Protein AF-X6LDP5-F1 (afdb_monomer)

Foldseek 3Di:
DDAAEEEAEAVVVCQVVLVVDVVNVVVLLVQQPDPSYHYDYDYDPVDDDPSHDPDDDDDDQADDPVRLLVVLCVLVVNDPLSVVLVVVLVVDVVLVVLSSHVVSSVVSSVVSVVVVVCVVPVDVVPVVVVVVVVVD

Structure (mmCIF, N/CA/C/O backbone):
data_AF-X6LDP5-F1
#
_entry.id   AF-X6LDP5-F1
#
loop_
_atom_site.group_PDB
_atom_site.id
_atom_site.type_symbol
_atom_site.label_atom_id
_atom_site.label_alt_id
_atom_site.label_comp_id
_atom_site.label_asym_id
_atom_site.label_entity_id
_atom_site.label_seq_id
_atom_site.pdbx_PDB_ins_code
_atom_site.Cartn_x
_atom_site.Cartn_y
_atom_site.Cartn_z
_atom_site.occupancy
_atom_site.B_iso_or_equiv
_atom_site.auth_seq_id
_atom_site.auth_comp_id
_atom_site.auth_asym_id
_atom_site.auth_atom_id
_atom_site.pdbx_PDB_model_num
ATOM 1 N N . MET A 1 1 ? 10.989 -25.701 -14.605 1.00 47.22 1 MET A N 1
ATOM 2 C CA . MET A 1 1 ? 10.461 -24.321 -14.585 1.00 47.22 1 MET A CA 1
ATOM 3 C C . MET A 1 1 ? 11.137 -23.589 -13.437 1.00 47.22 1 MET A C 1
ATOM 5 O O . MET A 1 1 ? 10.735 -23.798 -12.304 1.00 47.22 1 MET A O 1
ATOM 9 N N . ASN A 1 2 ? 12.174 -22.794 -13.712 1.00 66.31 2 ASN A N 1
ATOM 10 C CA . ASN A 1 2 ? 12.836 -21.953 -12.706 1.00 66.31 2 ASN A CA 1
ATOM 11 C C . ASN A 1 2 ? 12.637 -20.489 -13.116 1.00 66.31 2 ASN A C 1
ATOM 13 O O . ASN A 1 2 ? 13.550 -19.866 -13.648 1.00 66.31 2 ASN A O 1
ATOM 17 N N . GLY A 1 3 ? 11.410 -19.987 -12.972 1.00 83.81 3 GLY A N 1
ATOM 18 C CA . GLY A 1 3 ? 11.122 -18.569 -13.191 1.00 83.81 3 GLY A CA 1
ATOM 19 C C . GLY A 1 3 ? 11.561 -17.742 -11.983 1.00 83.81 3 GLY A C 1
ATOM 20 O O . GLY A 1 3 ? 11.465 -18.214 -10.849 1.00 83.81 3 GLY A O 1
ATOM 21 N N . LEU A 1 4 ? 12.042 -16.522 -12.217 1.00 93.19 4 LEU A N 1
ATOM 22 C CA . LEU A 1 4 ? 12.379 -15.571 -11.154 1.00 93.19 4 LEU A CA 1
ATOM 23 C C . LEU A 1 4 ? 11.202 -14.616 -10.936 1.00 93.19 4 LEU A C 1
ATOM 25 O O . LEU A 1 4 ? 10.658 -14.082 -11.898 1.00 93.19 4 LEU A O 1
ATOM 29 N N . LEU A 1 5 ? 10.827 -14.373 -9.680 1.00 94.25 5 LEU A N 1
ATOM 30 C CA . LEU A 1 5 ? 9.873 -13.326 -9.316 1.00 94.25 5 LEU A CA 1
ATOM 31 C C . LEU A 1 5 ? 10.632 -12.137 -8.724 1.00 94.25 5 LEU A C 1
ATOM 33 O O . L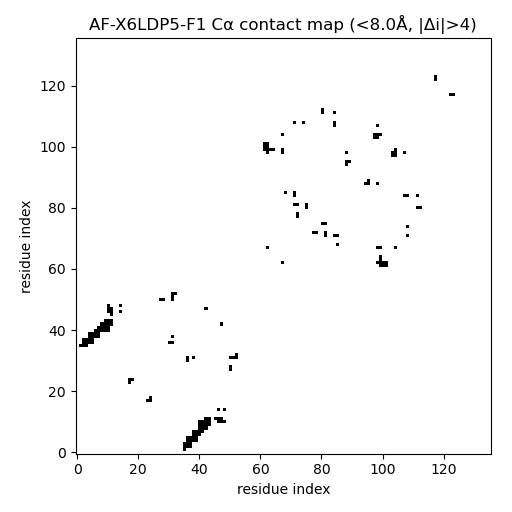EU A 1 5 ? 11.346 -12.288 -7.734 1.00 94.25 5 LEU A O 1
ATOM 37 N N . LEU A 1 6 ? 10.446 -10.960 -9.314 1.00 93.56 6 LEU A N 1
ATOM 38 C CA . LEU A 1 6 ? 10.993 -9.697 -8.832 1.00 93.56 6 LEU A CA 1
ATOM 39 C C . LEU A 1 6 ? 9.867 -8.843 -8.244 1.00 93.56 6 LEU A C 1
ATOM 41 O O . LEU A 1 6 ? 8.890 -8.543 -8.931 1.00 93.56 6 LEU A O 1
ATOM 45 N N . LEU A 1 7 ? 10.018 -8.440 -6.981 1.00 94.94 7 LEU A N 1
ATOM 46 C CA . LEU A 1 7 ? 9.179 -7.428 -6.339 1.00 94.94 7 LEU A CA 1
ATOM 47 C C . LEU A 1 7 ? 9.966 -6.120 -6.256 1.00 94.94 7 LEU A C 1
ATOM 49 O O . LEU A 1 7 ? 10.988 -6.056 -5.577 1.00 94.94 7 LEU A O 1
ATOM 53 N N . LEU A 1 8 ? 9.484 -5.094 -6.951 1.00 92.44 8 LEU A N 1
ATOM 54 C CA . LEU A 1 8 ? 10.069 -3.756 -6.974 1.00 92.44 8 LEU A CA 1
ATOM 55 C C . LEU A 1 8 ? 9.144 -2.800 -6.220 1.00 92.44 8 LEU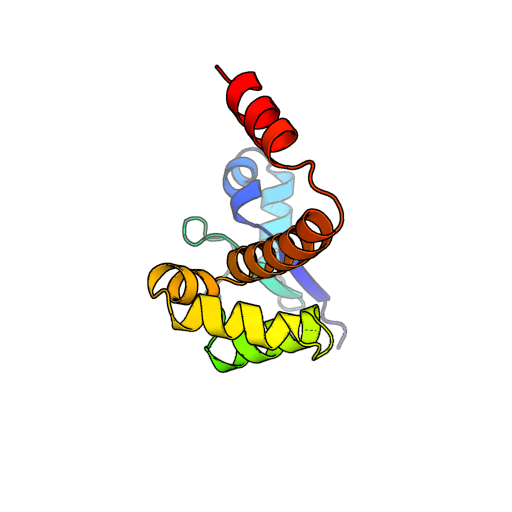 A C 1
ATOM 57 O O . LEU A 1 8 ? 8.128 -2.361 -6.762 1.00 92.44 8 LEU A O 1
ATOM 61 N N . ASP A 1 9 ? 9.479 -2.520 -4.965 1.00 93.56 9 ASP A N 1
ATOM 62 C CA . ASP A 1 9 ? 8.682 -1.650 -4.101 1.00 93.56 9 ASP A CA 1
ATOM 63 C C . ASP A 1 9 ? 9.073 -0.176 -4.292 1.00 93.56 9 ASP A C 1
ATOM 65 O O . ASP A 1 9 ? 10.259 0.144 -4.304 1.00 93.56 9 ASP A O 1
ATOM 69 N N . GLY A 1 10 ? 8.090 0.710 -4.464 1.00 94.00 10 GLY A N 1
ATOM 70 C CA . GLY A 1 10 ? 8.299 2.160 -4.512 1.00 94.00 10 GLY A CA 1
ATOM 71 C C . GLY A 1 10 ? 9.017 2.667 -5.766 1.00 94.00 10 GLY A C 1
ATOM 72 O O . GLY A 1 10 ? 9.961 3.445 -5.668 1.00 94.00 10 GLY A O 1
ATOM 73 N N . PHE A 1 11 ? 8.583 2.274 -6.970 1.00 93.38 11 PHE A N 1
ATOM 74 C CA . PHE A 1 11 ? 9.233 2.685 -8.228 1.00 93.38 11 PHE A CA 1
ATOM 75 C C . PHE A 1 11 ? 9.372 4.212 -8.396 1.00 93.38 11 PHE A C 1
ATOM 77 O O . PHE A 1 11 ? 10.359 4.698 -8.953 1.00 93.38 11 PHE A O 1
ATOM 84 N N . ASP A 1 12 ? 8.418 4.988 -7.884 1.00 93.12 12 ASP A N 1
ATOM 85 C CA . ASP A 1 12 ? 8.441 6.453 -7.939 1.00 93.12 12 ASP A CA 1
ATOM 86 C C . ASP A 1 12 ? 9.633 7.079 -7.200 1.00 93.12 12 ASP A C 1
ATOM 88 O O . ASP A 1 12 ? 10.004 8.211 -7.510 1.00 93.12 12 ASP A O 1
ATOM 92 N N . GLU A 1 13 ? 10.260 6.360 -6.266 1.00 93.44 13 GLU A N 1
ATOM 93 C CA . GLU A 1 13 ? 11.446 6.828 -5.540 1.00 93.44 13 GLU A CA 1
ATOM 94 C C . GLU A 1 13 ? 12.693 6.874 -6.432 1.00 93.44 13 GLU A C 1
ATOM 96 O O . GLU A 1 13 ? 13.593 7.681 -6.198 1.00 93.44 13 GLU A O 1
ATOM 101 N N . ILE A 1 14 ? 12.736 6.045 -7.481 1.00 91.00 14 ILE A N 1
ATOM 102 C CA . ILE A 1 14 ? 13.881 5.941 -8.397 1.00 91.00 14 ILE A CA 1
ATOM 103 C C . ILE A 1 14 ? 13.592 6.479 -9.798 1.00 91.00 14 ILE A C 1
ATOM 105 O O . ILE A 1 14 ? 14.523 6.601 -10.592 1.00 91.00 14 ILE A O 1
ATOM 109 N N . ALA A 1 15 ? 12.341 6.823 -10.118 1.00 89.50 15 ALA A N 1
ATOM 110 C CA . ALA A 1 15 ? 11.922 7.210 -11.468 1.00 89.50 15 ALA A CA 1
ATOM 111 C C . ALA A 1 15 ? 12.805 8.315 -12.086 1.00 89.50 15 ALA A C 1
ATOM 113 O O . ALA A 1 15 ? 13.228 8.206 -13.236 1.00 89.50 15 ALA A O 1
ATOM 114 N N . ASN A 1 16 ? 13.172 9.329 -11.295 1.00 88.94 16 ASN A N 1
ATOM 115 C CA . ASN A 1 16 ? 14.018 10.445 -11.741 1.00 88.94 16 ASN A CA 1
ATOM 116 C C . ASN A 1 16 ? 15.515 10.100 -11.847 1.00 88.94 16 ASN A C 1
ATOM 118 O O . ASN A 1 16 ? 16.281 10.849 -12.457 1.00 88.94 16 ASN A O 1
ATOM 122 N N . GLU A 1 17 ? 15.946 8.997 -11.237 1.00 89.88 17 GLU A N 1
ATOM 123 C CA . GLU A 1 17 ? 17.346 8.565 -11.207 1.00 89.88 17 GLU A CA 1
ATOM 124 C C . GLU A 1 17 ? 17.675 7.576 -12.327 1.00 89.88 17 GLU A C 1
ATOM 126 O O . GLU A 1 17 ? 18.839 7.442 -12.706 1.00 89.88 17 GLU A O 1
ATOM 131 N N . ILE A 1 18 ? 16.665 6.922 -12.912 1.00 91.50 18 ILE A N 1
ATOM 132 C CA . ILE A 1 18 ? 16.861 5.945 -13.991 1.00 91.50 18 ILE A CA 1
ATOM 133 C C . ILE A 1 18 ? 17.560 6.583 -15.197 1.00 91.50 18 ILE A C 1
ATOM 135 O O . ILE A 1 18 ? 18.527 6.021 -15.707 1.00 91.50 18 ILE A O 1
ATOM 139 N N . GLU A 1 19 ? 17.142 7.780 -15.613 1.00 86.75 19 GLU A N 1
ATOM 140 C CA . GLU A 1 19 ? 17.765 8.474 -16.750 1.00 86.75 19 GLU A CA 1
ATOM 141 C C . GLU A 1 19 ? 19.191 8.958 -16.453 1.00 86.75 19 GLU A C 1
ATOM 143 O O . GLU A 1 19 ? 20.008 9.096 -17.361 1.00 86.75 19 GLU A O 1
ATOM 148 N N . LYS A 1 20 ? 19.526 9.165 -15.176 1.00 93.44 20 LYS A N 1
ATOM 149 C CA . LYS A 1 20 ? 20.867 9.586 -14.744 1.00 93.44 20 LYS A CA 1
ATOM 150 C C . LYS A 1 20 ? 21.815 8.406 -14.536 1.00 93.44 20 LYS A C 1
ATOM 152 O O . LYS A 1 20 ? 23.026 8.604 -14.456 1.00 93.44 20 LYS A O 1
ATOM 157 N N . ASN A 1 21 ? 21.286 7.185 -14.441 1.00 94.75 21 ASN A N 1
ATOM 158 C CA . ASN A 1 21 ? 22.050 5.982 -14.146 1.00 94.75 21 ASN A CA 1
ATOM 159 C C . ASN A 1 21 ? 21.883 4.927 -15.259 1.00 94.75 21 ASN A C 1
ATOM 161 O O . ASN A 1 21 ? 21.015 4.053 -15.170 1.00 94.75 21 ASN A O 1
ATOM 165 N N . PRO A 1 22 ? 22.768 4.933 -16.278 1.00 93.50 22 PRO A N 1
ATOM 166 C CA . PRO A 1 22 ? 22.696 4.001 -17.403 1.00 93.50 22 PRO A CA 1
ATOM 167 C C . PRO A 1 22 ? 22.722 2.525 -16.995 1.00 93.50 22 PRO A C 1
ATOM 169 O O . PRO A 1 22 ? 22.111 1.692 -17.659 1.00 93.50 22 PRO A O 1
ATOM 172 N N . LYS A 1 23 ? 23.404 2.186 -15.891 1.00 95.69 23 LYS A N 1
ATOM 173 C CA . LYS A 1 23 ? 23.462 0.805 -15.389 1.00 95.69 23 LYS A CA 1
ATOM 174 C C . LYS A 1 23 ? 22.111 0.363 -14.833 1.00 95.69 23 LYS A C 1
ATOM 176 O O . LYS A 1 23 ? 21.676 -0.745 -15.128 1.00 95.69 23 LYS A O 1
ATOM 181 N N . LEU A 1 24 ? 21.449 1.229 -14.064 1.00 92.69 24 LEU A N 1
ATOM 182 C CA . LEU A 1 24 ? 20.109 0.965 -13.535 1.00 92.69 24 LEU A CA 1
ATOM 183 C C . LEU A 1 24 ? 19.089 0.833 -14.669 1.00 92.69 24 LEU A C 1
ATOM 185 O O . LEU A 1 24 ? 18.309 -0.116 -14.679 1.00 92.69 24 LEU A O 1
ATOM 189 N N . LYS A 1 25 ? 19.144 1.737 -15.653 1.00 92.75 25 LYS A N 1
ATOM 190 C CA . LYS A 1 25 ? 18.300 1.686 -16.853 1.00 92.75 25 LYS A CA 1
ATOM 191 C C . LYS A 1 25 ? 18.470 0.376 -17.622 1.00 92.75 25 LYS A C 1
ATOM 193 O O . LYS A 1 25 ? 17.483 -0.303 -17.890 1.00 92.75 25 LYS A O 1
ATOM 198 N N . ALA A 1 26 ? 19.713 -0.018 -17.903 1.00 94.00 26 ALA A N 1
ATOM 199 C CA . ALA A 1 26 ? 20.009 -1.272 -18.594 1.00 94.00 26 ALA A CA 1
ATOM 200 C C . ALA A 1 26 ? 19.553 -2.504 -17.794 1.00 94.00 26 ALA A C 1
ATOM 202 O O . ALA A 1 26 ? 19.016 -3.450 -18.367 1.00 94.00 26 ALA A O 1
ATOM 203 N N . TRP A 1 27 ? 19.728 -2.489 -16.469 1.00 93.38 27 TRP A N 1
ATOM 204 C CA . TRP A 1 27 ? 19.261 -3.567 -15.599 1.00 93.38 27 TRP A CA 1
ATOM 205 C C . TRP A 1 27 ? 17.732 -3.695 -15.615 1.00 93.38 27 TRP A C 1
ATOM 207 O O . TRP A 1 27 ? 17.226 -4.797 -15.819 1.00 93.38 27 TRP A O 1
ATOM 217 N N . LEU A 1 28 ? 16.996 -2.583 -15.492 1.00 92.12 28 LEU A N 1
ATOM 218 C CA . LEU A 1 28 ? 15.532 -2.585 -15.572 1.00 92.12 28 LEU A CA 1
ATOM 219 C C . LEU A 1 28 ? 15.045 -3.107 -16.927 1.00 92.12 28 LEU A C 1
ATOM 221 O O . LEU A 1 28 ? 14.199 -3.993 -16.956 1.00 92.12 28 LEU A O 1
ATOM 225 N N . GLN A 1 29 ? 15.621 -2.629 -18.034 1.00 92.19 29 GLN A N 1
ATOM 226 C CA . GLN A 1 29 ? 15.294 -3.106 -19.384 1.00 92.19 29 GLN A CA 1
ATOM 227 C C . GLN A 1 29 ? 15.557 -4.605 -19.557 1.00 92.19 29 GLN A C 1
ATOM 229 O O . GLN A 1 29 ? 14.754 -5.318 -20.160 1.00 92.19 29 GLN A O 1
ATOM 234 N N . HIS A 1 30 ? 16.675 -5.106 -19.027 1.00 92.69 30 HIS A N 1
ATOM 235 C CA . HIS A 1 30 ? 16.972 -6.535 -19.049 1.00 92.69 30 HIS A CA 1
ATOM 236 C C . HIS A 1 30 ? 15.935 -7.333 -18.252 1.00 92.69 30 HIS A C 1
ATOM 238 O O . HIS A 1 30 ? 15.447 -8.355 -18.726 1.00 9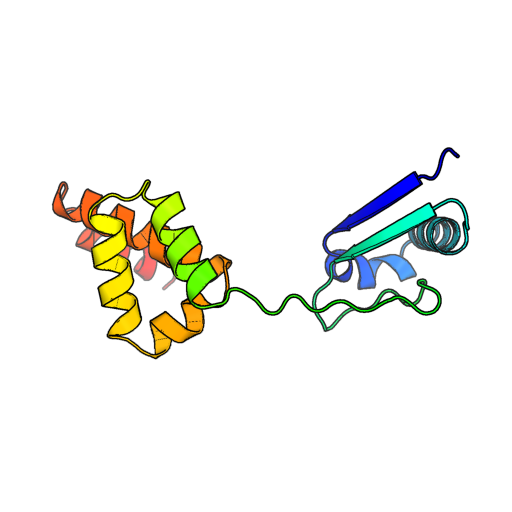2.69 30 HIS A O 1
ATOM 244 N N . CYS A 1 31 ? 15.567 -6.858 -17.060 1.00 91.50 31 CYS A N 1
ATOM 245 C CA . CYS A 1 31 ? 14.554 -7.513 -16.247 1.00 91.50 31 CYS A CA 1
ATOM 246 C C . CYS A 1 31 ? 13.198 -7.555 -16.959 1.00 91.50 31 CYS A C 1
ATOM 248 O O . CYS A 1 31 ? 12.583 -8.617 -17.001 1.00 91.50 31 CYS A O 1
ATOM 250 N N . THR A 1 32 ? 12.741 -6.438 -17.531 1.00 90.62 32 THR A N 1
ATOM 251 C CA . THR A 1 32 ? 11.405 -6.341 -18.139 1.00 90.62 32 THR A CA 1
ATOM 252 C C . THR A 1 32 ? 11.281 -7.013 -19.506 1.00 90.62 32 THR A C 1
ATOM 254 O O . THR A 1 32 ? 10.164 -7.296 -19.930 1.00 90.62 32 THR A O 1
ATOM 257 N N . SER A 1 33 ? 12.396 -7.296 -20.186 1.00 90.69 33 SER A N 1
ATOM 258 C CA . SER A 1 33 ? 12.418 -8.025 -21.466 1.00 90.69 33 SER A CA 1
ATOM 259 C C . SER A 1 33 ? 12.606 -9.538 -21.323 1.00 90.69 33 SER A C 1
ATOM 261 O O . SER A 1 33 ? 12.426 -10.270 -22.294 1.00 90.69 33 SER A O 1
ATOM 263 N N . ASN A 1 34 ? 12.968 -10.031 -20.136 1.00 90.31 34 ASN A N 1
ATOM 264 C CA . ASN A 1 34 ? 13.229 -11.449 -19.917 1.00 90.31 34 ASN A CA 1
ATOM 265 C C . ASN A 1 34 ? 11.932 -12.223 -19.642 1.00 90.31 34 ASN A C 1
ATOM 267 O O . ASN A 1 34 ? 11.334 -12.095 -18.577 1.00 90.31 34 ASN A O 1
ATOM 271 N N . GLU A 1 35 ? 11.545 -13.100 -20.568 1.00 88.69 35 GLU A N 1
ATOM 272 C CA . GLU A 1 35 ? 10.326 -13.919 -20.467 1.00 88.69 35 GLU A CA 1
ATOM 273 C C . GLU A 1 35 ? 10.333 -14.912 -19.290 1.00 88.69 35 GLU A C 1
ATOM 275 O O . GLU A 1 35 ? 9.282 -15.401 -18.879 1.00 88.69 35 GLU A O 1
ATOM 280 N N . ASN A 1 36 ? 11.501 -15.202 -18.706 1.00 92.50 36 ASN A N 1
ATOM 281 C CA . ASN A 1 36 ? 11.599 -16.062 -17.524 1.00 92.50 36 ASN A CA 1
ATOM 282 C C . ASN A 1 36 ? 11.316 -15.313 -16.216 1.00 92.50 36 ASN A C 1
ATOM 284 O O . ASN A 1 36 ? 11.327 -15.932 -15.145 1.00 92.50 36 ASN A O 1
ATOM 288 N N . TYR A 1 37 ? 11.130 -13.990 -16.270 1.00 92.31 37 TYR A N 1
ATOM 289 C CA . TYR A 1 37 ? 10.916 -13.155 -15.096 1.00 92.31 37 TYR A CA 1
ATOM 290 C C . TYR A 1 37 ? 9.450 -12.744 -14.984 1.00 92.31 37 TYR A C 1
ATOM 292 O O . TYR A 1 37 ? 8.829 -12.259 -15.924 1.00 92.31 37 TYR A O 1
ATOM 300 N N . SER A 1 38 ? 8.898 -12.904 -13.786 1.00 92.38 38 SER A N 1
ATOM 301 C CA . SER A 1 38 ? 7.663 -12.243 -13.371 1.00 92.38 38 SER A CA 1
ATOM 302 C C . SER A 1 38 ? 8.029 -11.003 -12.566 1.00 92.38 38 SER A C 1
ATOM 304 O O . SER A 1 38 ? 8.863 -11.086 -11.666 1.00 92.38 38 SER A O 1
ATOM 306 N N . ILE A 1 39 ? 7.409 -9.861 -12.857 1.00 93.19 39 ILE A N 1
ATOM 307 C CA . ILE A 1 39 ? 7.697 -8.604 -12.158 1.00 93.19 39 ILE A CA 1
ATOM 308 C C . ILE A 1 39 ? 6.410 -8.058 -11.556 1.00 93.19 39 ILE A C 1
ATOM 310 O O . ILE A 1 39 ? 5.405 -7.902 -12.246 1.00 93.19 39 ILE A O 1
ATOM 314 N N . ILE A 1 40 ? 6.463 -7.738 -10.268 1.00 94.38 40 ILE A N 1
ATOM 315 C CA . ILE A 1 40 ? 5.446 -6.953 -9.576 1.00 94.38 40 ILE A CA 1
ATOM 316 C C . ILE A 1 40 ? 6.118 -5.664 -9.131 1.00 94.38 40 ILE A C 1
ATOM 318 O O . ILE A 1 40 ? 7.136 -5.700 -8.444 1.00 94.38 40 ILE A O 1
ATOM 322 N N . THR A 1 41 ? 5.544 -4.528 -9.512 1.00 93.75 41 THR A N 1
ATOM 323 C CA . THR A 1 41 ? 6.011 -3.220 -9.059 1.00 93.75 41 THR A CA 1
ATOM 324 C C . THR A 1 41 ? 4.909 -2.488 -8.311 1.00 93.75 41 THR A C 1
ATOM 326 O O . THR A 1 41 ? 3.738 -2.573 -8.688 1.00 93.75 41 THR A O 1
ATOM 329 N N . THR A 1 42 ? 5.276 -1.785 -7.244 1.00 95.69 42 THR A N 1
ATOM 330 C CA . THR A 1 42 ? 4.405 -0.818 -6.577 1.00 95.69 42 THR A CA 1
ATOM 331 C C . THR A 1 42 ? 4.896 0.586 -6.909 1.00 95.69 42 THR A C 1
ATOM 333 O O . THR A 1 42 ? 6.094 0.833 -7.057 1.00 95.69 42 THR A O 1
ATOM 336 N N . SER A 1 43 ? 3.963 1.521 -7.055 1.00 94.69 43 SER A N 1
ATOM 337 C CA . SER A 1 43 ? 4.292 2.930 -7.215 1.00 94.69 43 SER A CA 1
ATOM 338 C C . SER A 1 43 ? 3.110 3.806 -6.835 1.00 94.69 43 SER A C 1
ATOM 340 O O . SER A 1 43 ? 1.956 3.361 -6.854 1.00 94.69 43 SER A O 1
ATOM 342 N N . ARG A 1 44 ? 3.385 5.070 -6.516 1.00 92.88 44 ARG A N 1
ATOM 343 C CA . ARG A 1 44 ? 2.355 6.108 -6.495 1.00 92.88 44 ARG A CA 1
ATOM 344 C C . ARG A 1 44 ? 1.778 6.330 -7.906 1.00 92.88 44 ARG A C 1
ATOM 346 O O . ARG A 1 44 ? 2.495 6.180 -8.891 1.00 92.88 44 ARG A O 1
ATOM 353 N N . PRO A 1 45 ? 0.510 6.771 -8.032 1.00 89.00 45 PRO A N 1
ATOM 354 C CA . PRO A 1 45 ? -0.148 6.946 -9.335 1.00 89.00 45 PRO A CA 1
ATOM 355 C C . PRO A 1 45 ? 0.546 7.915 -10.306 1.00 89.00 45 PRO A C 1
ATOM 357 O O . PRO A 1 45 ? 0.2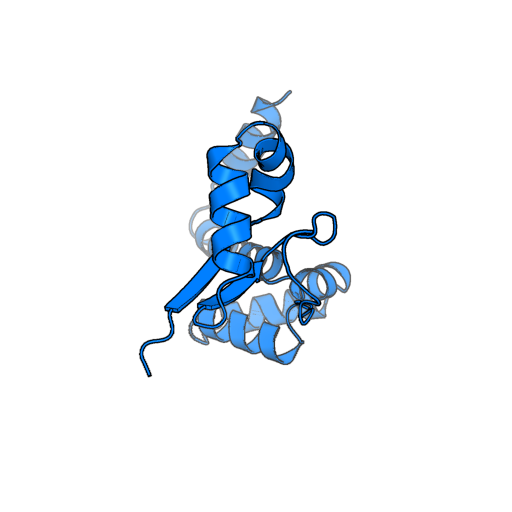25 7.927 -11.488 1.00 89.00 45 PRO A O 1
ATOM 360 N N . ASN A 1 46 ? 1.452 8.760 -9.808 1.00 86.12 46 ASN A N 1
ATOM 361 C CA . ASN A 1 46 ? 2.174 9.759 -10.588 1.00 86.12 46 ASN A CA 1
ATOM 362 C C . ASN A 1 46 ? 3.479 9.243 -11.213 1.00 86.12 46 ASN A C 1
ATOM 364 O O . ASN A 1 46 ? 4.126 10.015 -11.917 1.00 86.12 46 ASN A O 1
ATOM 368 N N . ALA A 1 47 ? 3.877 7.992 -10.970 1.00 86.56 47 ALA A N 1
ATOM 369 C CA . ALA A 1 47 ? 5.002 7.385 -11.668 1.00 86.56 47 ALA A CA 1
ATOM 370 C C . ALA A 1 47 ? 4.601 6.034 -12.262 1.00 86.56 47 ALA A C 1
ATOM 372 O O . ALA A 1 47 ? 4.008 5.181 -11.605 1.00 86.56 47 ALA A O 1
ATOM 373 N N . MET A 1 48 ? 4.947 5.843 -13.530 1.00 83.25 48 MET A N 1
ATOM 374 C CA . MET A 1 48 ? 4.771 4.581 -14.236 1.00 83.25 48 MET A CA 1
ATOM 375 C C . MET A 1 48 ? 6.115 4.131 -14.793 1.00 83.25 48 MET A C 1
ATOM 377 O O . MET A 1 48 ? 6.901 4.941 -15.280 1.00 83.25 48 MET A O 1
ATOM 381 N N . CYS A 1 49 ? 6.381 2.830 -14.719 1.00 82.31 49 CYS A N 1
ATOM 382 C CA . CYS A 1 49 ? 7.580 2.250 -15.305 1.00 82.31 49 CYS A CA 1
ATOM 383 C C . CYS A 1 49 ? 7.372 2.054 -16.809 1.00 82.31 49 CYS A C 1
ATOM 385 O O . CYS A 1 49 ? 6.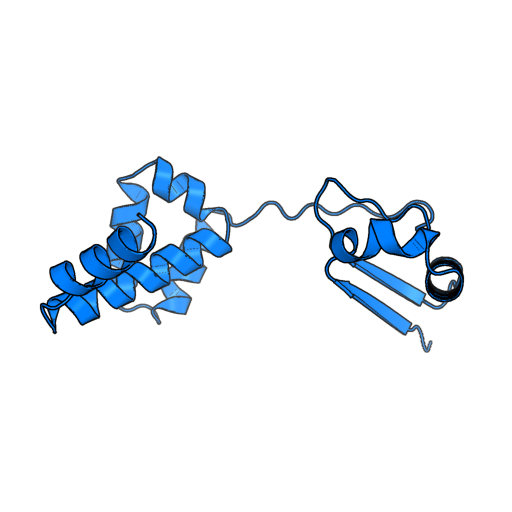737 1.089 -17.231 1.00 82.31 49 CYS A O 1
ATOM 387 N N . GLU A 1 50 ? 7.928 2.963 -17.612 1.00 83.88 50 GLU A N 1
ATOM 388 C CA . GLU A 1 50 ? 7.850 2.927 -19.083 1.00 83.88 50 GLU A CA 1
ATOM 389 C C . GLU A 1 50 ? 8.499 1.673 -19.694 1.00 83.88 50 GLU A C 1
ATOM 391 O O . GLU A 1 50 ? 8.198 1.294 -20.822 1.00 83.88 50 GLU A O 1
ATOM 396 N N . TYR A 1 51 ? 9.370 0.998 -18.941 1.00 84.81 51 TYR A N 1
ATOM 397 C CA . TYR A 1 51 ? 10.069 -0.211 -19.378 1.00 84.81 51 TYR A CA 1
ATOM 398 C C . TYR A 1 51 ? 9.211 -1.477 -19.306 1.00 84.81 51 TYR A C 1
ATOM 400 O O . TYR A 1 51 ? 9.630 -2.519 -19.814 1.00 84.81 51 TYR A O 1
ATOM 408 N N . LEU A 1 52 ? 8.040 -1.426 -18.663 1.00 84.44 52 LEU A N 1
ATOM 409 C CA . LEU A 1 52 ? 7.116 -2.553 -18.633 1.00 84.44 52 LEU A CA 1
ATOM 410 C C . LEU A 1 52 ? 6.343 -2.626 -19.951 1.00 84.44 52 LEU A C 1
ATOM 412 O O . LEU A 1 52 ? 5.617 -1.703 -20.315 1.00 84.44 52 LEU A O 1
ATOM 416 N N . SER A 1 53 ? 6.457 -3.755 -20.648 1.00 80.00 53 SER A N 1
ATOM 417 C CA . SER A 1 53 ? 5.661 -4.015 -21.847 1.00 80.00 53 SER A CA 1
ATOM 418 C C . SER A 1 53 ? 4.227 -4.368 -21.453 1.00 80.00 53 SER A C 1
ATOM 420 O O . SER A 1 53 ? 3.998 -5.407 -20.837 1.00 80.00 53 SER A O 1
ATOM 422 N N . ASN A 1 54 ? 3.273 -3.495 -21.794 1.00 85.44 54 ASN A N 1
ATOM 423 C CA . ASN A 1 54 ? 1.834 -3.682 -21.567 1.00 85.44 54 ASN A CA 1
ATOM 424 C C . ASN A 1 54 ? 1.491 -4.262 -20.171 1.00 85.44 54 ASN A C 1
ATOM 426 O O . ASN A 1 54 ? 0.922 -5.357 -20.073 1.00 85.44 54 ASN A O 1
ATOM 430 N N . PRO A 1 55 ? 1.871 -3.579 -19.072 1.00 90.06 55 PRO A N 1
ATOM 431 C CA . PRO A 1 55 ? 1.699 -4.122 -17.735 1.00 90.06 55 PRO A CA 1
ATOM 432 C C . PRO A 1 55 ? 0.222 -4.286 -17.379 1.00 90.06 55 PRO A C 1
ATOM 434 O O . PRO A 1 55 ? -0.619 -3.431 -17.665 1.00 90.06 55 PRO A O 1
ATOM 437 N N . ARG A 1 56 ? -0.089 -5.356 -16.640 1.00 92.44 56 ARG A N 1
ATOM 438 C CA . ARG A 1 56 ? -1.378 -5.466 -15.959 1.00 92.44 56 ARG A CA 1
ATOM 439 C C . ARG A 1 56 ? -1.414 -4.484 -14.789 1.00 92.44 56 ARG A C 1
ATOM 441 O O . ARG A 1 56 ? -0.738 -4.689 -13.785 1.00 92.44 56 ARG A O 1
ATOM 448 N N . MET A 1 57 ? -2.258 -3.465 -14.898 1.00 91.75 57 MET A N 1
ATOM 449 C CA . MET A 1 57 ? -2.442 -2.470 -13.842 1.00 91.75 57 MET A CA 1
ATOM 450 C C . MET A 1 57 ? -3.391 -2.983 -12.753 1.00 91.75 57 MET A C 1
ATOM 452 O O . MET A 1 57 ? -4.476 -3.492 -13.043 1.00 91.75 57 MET A O 1
ATOM 456 N N . LEU A 1 58 ? -2.982 -2.836 -11.492 1.00 93.50 58 LEU A N 1
ATOM 457 C CA . LEU A 1 58 ? -3.769 -3.181 -10.309 1.00 93.50 58 LEU A CA 1
ATOM 458 C C . LEU A 1 58 ? -3.820 -1.969 -9.377 1.00 93.50 58 LEU A C 1
ATOM 460 O O . LEU A 1 58 ? -2.786 -1.389 -9.059 1.00 93.50 58 LEU A O 1
ATOM 464 N N . ASN A 1 59 ? -5.019 -1.613 -8.915 1.00 92.56 59 ASN A N 1
ATOM 465 C CA . ASN A 1 59 ? -5.221 -0.485 -8.008 1.00 92.56 59 ASN A CA 1
ATOM 466 C C . ASN A 1 59 ? -5.449 -0.978 -6.578 1.00 92.56 59 ASN A C 1
ATOM 468 O O . ASN A 1 59 ? -6.313 -1.822 -6.335 1.00 92.56 59 ASN A O 1
ATOM 472 N N . VAL A 1 60 ? -4.722 -0.402 -5.621 1.00 92.81 60 VAL A N 1
ATOM 473 C CA . VAL A 1 60 ? -4.963 -0.627 -4.190 1.00 92.81 60 VAL A CA 1
ATOM 474 C C . VAL A 1 60 ? -6.062 0.329 -3.727 1.00 92.81 60 VAL A C 1
ATOM 476 O O . VAL A 1 60 ? -5.830 1.524 -3.573 1.00 92.81 60 VAL A O 1
ATOM 479 N N . ILE A 1 61 ? -7.271 -0.194 -3.512 1.00 92.69 61 ILE A N 1
ATOM 480 C CA . ILE A 1 61 ? -8.476 0.606 -3.208 1.00 92.69 61 ILE A CA 1
ATOM 481 C C . ILE A 1 61 ? -8.705 0.879 -1.709 1.00 92.69 61 ILE A C 1
ATOM 483 O O . ILE A 1 61 ? -9.709 1.483 -1.340 1.00 92.69 61 ILE A O 1
ATOM 487 N N . GLY A 1 62 ? -7.786 0.449 -0.841 1.00 95.50 62 GLY A N 1
ATOM 488 C CA . GLY A 1 62 ? -7.916 0.580 0.613 1.00 95.50 62 GLY A CA 1
ATOM 489 C C . GLY A 1 62 ? -8.848 -0.460 1.245 1.00 95.50 62 GLY A C 1
ATOM 490 O O . GLY A 1 62 ? -9.251 -1.436 0.616 1.00 95.50 62 GLY A O 1
ATOM 491 N N . PHE A 1 63 ? -9.148 -0.263 2.526 1.00 98.00 63 PHE A N 1
ATOM 492 C CA . PHE A 1 63 ? -9.982 -1.150 3.332 1.00 98.00 63 PHE A CA 1
ATOM 493 C C . PHE A 1 63 ? -11.468 -0.913 3.102 1.00 98.00 63 PHE A C 1
ATOM 495 O O . PHE A 1 63 ? -11.920 0.224 3.003 1.00 98.00 63 PHE A O 1
ATOM 502 N N . GLN A 1 64 ? -12.246 -1.990 3.098 1.00 97.38 64 GLN A N 1
ATOM 503 C CA . GLN A 1 64 ? -13.699 -1.951 3.214 1.00 97.38 64 GLN A CA 1
ATOM 504 C C . GLN A 1 64 ? -14.120 -1.911 4.686 1.00 97.38 64 GLN A C 1
ATOM 506 O O . GLN A 1 64 ? -13.320 -2.137 5.594 1.00 97.38 64 GLN A O 1
ATOM 511 N N . SER A 1 65 ? -15.401 -1.649 4.958 1.00 96.50 65 SER A N 1
ATOM 512 C CA . SER A 1 65 ? -15.897 -1.567 6.341 1.00 96.50 65 SER A CA 1
ATOM 513 C C . SER A 1 65 ? -15.627 -2.835 7.161 1.00 96.50 65 SER A C 1
ATOM 515 O O . SER A 1 65 ? -15.308 -2.729 8.345 1.00 96.50 65 SER A O 1
ATOM 517 N N . GLN A 1 66 ? -15.691 -4.015 6.535 1.00 97.38 66 GLN A N 1
ATOM 518 C CA . GLN A 1 66 ? -15.360 -5.276 7.201 1.00 97.38 66 GLN A CA 1
ATOM 519 C C . GLN A 1 66 ? -13.861 -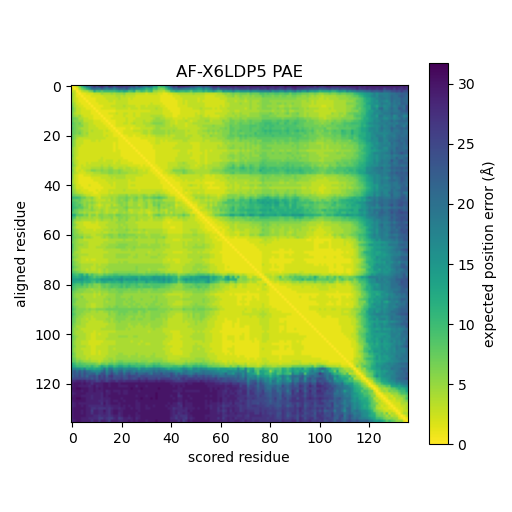5.385 7.507 1.00 97.38 66 GLN A C 1
ATOM 521 O O . GLN A 1 66 ? -13.496 -5.832 8.593 1.00 97.38 66 GLN A O 1
ATOM 526 N N . ASP A 1 67 ? -12.994 -4.924 6.602 1.00 98.00 67 ASP A N 1
ATOM 527 C CA . ASP A 1 67 ? -11.543 -4.908 6.815 1.00 98.00 67 ASP A CA 1
ATOM 528 C C . ASP A 1 67 ? -11.169 -3.978 7.970 1.00 98.00 67 ASP A C 1
ATOM 530 O O . ASP A 1 67 ? -10.345 -4.340 8.803 1.00 98.00 67 ASP A O 1
ATOM 534 N N . ILE A 1 68 ? -11.827 -2.816 8.079 1.00 98.12 68 ILE A N 1
ATOM 535 C CA . ILE A 1 68 ? -11.643 -1.878 9.197 1.00 98.12 68 ILE A CA 1
ATOM 536 C C . ILE A 1 68 ? -11.978 -2.561 10.526 1.00 98.12 68 ILE A C 1
ATOM 538 O O . ILE A 1 68 ? -11.187 -2.512 11.470 1.00 98.12 68 ILE A O 1
ATOM 542 N N . GLN A 1 69 ? -13.138 -3.221 10.598 1.00 97.62 69 GLN A N 1
ATOM 543 C CA . GLN A 1 69 ? -13.558 -3.938 11.799 1.00 97.62 69 GLN A CA 1
ATOM 544 C C . GLN A 1 69 ? -12.582 -5.070 12.138 1.00 97.62 69 GLN A C 1
ATOM 546 O O . GLN A 1 69 ? -12.143 -5.173 13.284 1.00 97.62 69 GLN A O 1
ATOM 551 N N . ASN A 1 70 ? -12.204 -5.880 11.147 1.00 98.00 70 ASN A N 1
ATOM 552 C CA . ASN A 1 70 ? -11.261 -6.984 11.313 1.00 98.00 70 ASN A CA 1
ATOM 553 C C . ASN A 1 70 ? -9.893 -6.480 11.785 1.00 98.00 70 ASN A C 1
ATOM 555 O O . ASN A 1 70 ? -9.313 -7.049 12.709 1.00 98.00 70 ASN A O 1
ATOM 559 N N . TYR A 1 71 ? -9.402 -5.385 11.204 1.00 98.12 71 TYR A N 1
ATOM 560 C CA . TYR A 1 71 ? -8.130 -4.775 11.563 1.00 98.12 71 TYR A CA 1
ATOM 561 C C . TYR A 1 71 ? -8.140 -4.253 13.001 1.00 98.12 71 TYR A C 1
ATOM 563 O O . TYR A 1 71 ? -7.227 -4.557 13.764 1.00 98.12 71 TYR A O 1
ATOM 571 N N . ILE A 1 72 ? -9.175 -3.505 13.401 1.00 97.81 72 ILE A N 1
ATOM 572 C CA . ILE A 1 72 ? -9.309 -2.989 14.772 1.00 97.81 72 ILE A CA 1
ATOM 573 C C . ILE A 1 72 ? -9.361 -4.149 15.769 1.00 97.81 72 ILE A C 1
ATOM 575 O O . ILE A 1 72 ? -8.602 -4.171 16.739 1.00 97.81 72 ILE A O 1
ATOM 579 N N . ASN A 1 73 ? -10.215 -5.134 15.503 1.00 97.00 73 ASN A N 1
ATOM 580 C CA . ASN A 1 73 ? -10.366 -6.320 16.336 1.00 97.00 73 ASN A CA 1
ATOM 581 C C . ASN A 1 73 ? -9.043 -7.083 16.489 1.00 97.00 73 ASN A C 1
ATOM 583 O O . ASN A 1 73 ? -8.661 -7.436 17.606 1.00 97.00 73 ASN A O 1
ATOM 587 N N . ALA A 1 74 ? -8.303 -7.278 15.394 1.00 97.06 74 ALA A N 1
ATOM 588 C CA . ALA A 1 74 ? -6.993 -7.920 15.415 1.00 97.06 74 ALA A CA 1
ATOM 589 C C . ALA A 1 74 ? -5.952 -7.085 16.182 1.00 97.06 74 ALA A C 1
ATOM 591 O O . ALA A 1 74 ? -5.245 -7.616 17.040 1.00 97.06 74 ALA A O 1
ATOM 592 N N . TYR A 1 75 ? -5.891 -5.772 15.938 1.00 96.75 75 TYR A N 1
ATOM 593 C CA . TYR A 1 75 ? -4.939 -4.862 16.581 1.00 96.75 75 TYR A CA 1
ATOM 594 C C . TYR A 1 75 ? -5.087 -4.851 18.109 1.00 96.75 75 TYR A C 1
ATOM 596 O O . TYR A 1 75 ? -4.090 -4.807 18.838 1.00 96.75 75 TYR A O 1
ATOM 604 N N . PHE A 1 76 ? -6.328 -4.900 18.598 1.00 95.31 76 PHE A N 1
ATOM 605 C CA . PHE A 1 76 ? -6.679 -4.865 20.020 1.00 95.31 76 PHE A CA 1
ATOM 606 C C . PHE A 1 76 ? -6.983 -6.241 20.630 1.00 95.31 76 PHE A C 1
ATOM 608 O O . PHE A 1 76 ? -7.367 -6.319 21.797 1.00 95.31 76 PHE A O 1
ATOM 615 N N . LYS A 1 77 ? -6.796 -7.332 19.876 1.00 94.00 77 LYS A N 1
ATOM 616 C CA . LYS A 1 77 ? -7.075 -8.711 20.319 1.00 94.00 77 LYS A CA 1
ATOM 617 C C . LYS A 1 77 ? -8.498 -8.886 20.878 1.00 94.00 77 LYS A C 1
ATOM 619 O O . LYS A 1 77 ? -8.684 -9.535 21.903 1.00 94.00 77 LYS A O 1
ATOM 624 N N . ASN A 1 78 ? -9.494 -8.287 20.222 1.00 83.00 78 ASN A N 1
ATOM 625 C CA . ASN A 1 78 ? -10.913 -8.331 20.606 1.00 83.00 78 ASN A CA 1
ATOM 626 C C . ASN A 1 78 ? -11.229 -7.814 22.025 1.00 83.00 78 ASN A C 1
ATOM 628 O O . ASN A 1 78 ? -12.224 -8.217 22.623 1.00 83.00 78 ASN A O 1
ATOM 632 N N . ASN A 1 79 ? -10.410 -6.921 22.587 1.00 87.38 79 ASN A N 1
ATOM 633 C CA . ASN A 1 79 ? -10.702 -6.316 23.887 1.00 87.38 79 ASN A CA 1
ATOM 634 C C . ASN A 1 79 ? -11.724 -5.154 23.767 1.00 87.38 79 ASN A C 1
ATOM 636 O O . ASN A 1 79 ? -12.114 -4.746 22.666 1.00 87.38 79 ASN A O 1
ATOM 640 N N . ASN A 1 80 ? -12.105 -4.561 24.904 1.00 87.56 80 ASN A N 1
ATOM 641 C CA . ASN A 1 80 ? -13.069 -3.453 24.967 1.00 87.56 80 ASN A CA 1
ATOM 642 C C . ASN A 1 80 ? -12.665 -2.209 24.141 1.00 87.56 80 ASN A C 1
ATOM 644 O O . ASN A 1 80 ? -13.546 -1.482 23.678 1.00 87.56 80 ASN A O 1
ATOM 648 N N . GLU A 1 81 ? -11.369 -1.963 23.916 1.00 88.50 81 GLU A N 1
ATOM 649 C CA . GLU A 1 81 ? -10.856 -0.812 23.146 1.00 88.50 81 GLU A CA 1
ATOM 650 C C . GLU A 1 81 ? -11.299 -0.876 21.684 1.00 88.50 81 GLU A C 1
ATOM 652 O O . GLU A 1 81 ? -11.630 0.158 21.101 1.00 88.50 81 GLU A O 1
ATOM 657 N N . SER A 1 82 ? -11.402 -2.090 21.133 1.00 92.94 82 SER A N 1
ATOM 658 C CA . SER A 1 82 ? -11.935 -2.339 19.790 1.00 92.94 82 SER A CA 1
ATOM 659 C C . SER A 1 82 ? -13.323 -1.713 19.641 1.00 92.94 82 SER A C 1
ATOM 661 O O . SER A 1 82 ? -13.574 -0.928 18.728 1.00 92.94 82 SER A O 1
ATOM 663 N N . SER A 1 83 ? -14.217 -1.993 20.598 1.00 93.69 83 SER A N 1
ATOM 664 C CA . SER A 1 83 ? -15.595 -1.493 20.582 1.00 93.69 83 SER A CA 1
ATOM 665 C C . SER A 1 83 ? -15.670 0.030 20.751 1.00 93.69 83 SER A C 1
ATOM 667 O O . SER A 1 83 ? -16.471 0.690 20.086 1.00 93.69 83 SER A O 1
ATOM 669 N N . THR A 1 84 ? -14.804 0.604 21.592 1.00 93.69 84 THR A N 1
ATOM 670 C CA . THR A 1 84 ? -14.737 2.051 21.828 1.00 93.69 84 THR A CA 1
ATOM 671 C C . THR A 1 84 ? -14.278 2.795 20.580 1.00 93.69 84 THR A C 1
ATOM 673 O O . THR A 1 84 ? -14.930 3.760 20.178 1.00 93.69 84 THR A O 1
ATOM 676 N N . LEU A 1 85 ? -13.198 2.342 19.932 1.00 95.44 85 LEU A N 1
ATOM 677 C CA . LEU A 1 85 ? -12.734 2.953 18.687 1.00 95.44 85 LEU A CA 1
ATOM 678 C C . LEU A 1 85 ? -13.779 2.794 17.578 1.00 95.44 85 LEU A C 1
ATOM 680 O O . LEU A 1 85 ? -14.108 3.777 16.922 1.00 95.44 85 LEU A O 1
ATOM 684 N N . MET A 1 86 ? -14.381 1.610 17.423 1.00 96.50 86 MET A N 1
ATOM 685 C CA . MET A 1 86 ? -15.448 1.400 16.435 1.00 96.50 86 MET A CA 1
ATOM 686 C C . MET A 1 86 ? -16.616 2.379 16.617 1.00 96.50 86 MET A C 1
ATOM 688 O O . MET A 1 86 ? -17.111 2.935 15.636 1.00 96.50 86 MET A O 1
ATOM 692 N N . LYS A 1 87 ? -17.038 2.646 17.861 1.00 95.88 87 LYS A N 1
ATOM 693 C CA . LYS A 1 87 ? -18.065 3.660 18.156 1.00 95.88 87 LYS A CA 1
ATOM 694 C C . LYS A 1 87 ? -17.600 5.071 17.787 1.00 95.88 87 LYS A C 1
ATOM 696 O O . LYS A 1 87 ? -18.349 5.787 17.126 1.00 95.88 87 LYS A O 1
ATOM 701 N N . LYS A 1 88 ? -16.370 5.460 18.156 1.00 95.00 88 LYS A N 1
ATOM 702 C CA . LYS A 1 88 ? -15.792 6.771 17.795 1.00 95.00 88 LYS A CA 1
ATOM 703 C C . LYS A 1 88 ? -15.777 6.980 16.276 1.00 95.00 88 LYS A C 1
ATOM 705 O O . LYS A 1 88 ? -16.196 8.036 15.810 1.00 95.00 88 LYS A O 1
ATOM 710 N N . LEU A 1 89 ? -15.349 5.973 15.511 1.00 96.44 89 LEU A N 1
ATOM 711 C CA . LEU A 1 89 ? -15.341 6.031 14.047 1.00 96.44 89 LEU A CA 1
ATOM 712 C C . LEU A 1 89 ? -16.761 6.139 13.483 1.00 96.44 89 LEU A C 1
ATOM 714 O O . LEU A 1 89 ? -17.020 6.993 12.646 1.00 96.44 89 LEU A O 1
ATOM 718 N N . ASN A 1 90 ? -17.708 5.327 13.958 1.00 95.75 90 ASN A N 1
ATOM 719 C CA . ASN A 1 90 ? -19.082 5.358 13.448 1.00 95.75 90 ASN A CA 1
ATOM 720 C C . ASN A 1 90 ? -19.820 6.672 13.735 1.00 95.75 90 ASN A C 1
ATOM 722 O O . ASN A 1 90 ? -20.649 7.080 12.925 1.00 95.75 90 ASN A O 1
ATOM 726 N N . ASN A 1 91 ? -19.486 7.351 14.833 1.00 96.44 91 ASN A N 1
ATOM 727 C CA . ASN A 1 91 ? -20.085 8.635 15.199 1.00 96.44 91 ASN A CA 1
ATOM 728 C C . ASN A 1 91 ? -19.437 9.837 14.488 1.00 96.44 91 ASN A C 1
ATOM 730 O O . ASN A 1 91 ? -19.946 10.950 14.597 1.00 96.44 91 ASN A O 1
ATOM 734 N N . ASN A 1 92 ? -18.329 9.646 13.762 1.00 96.06 92 ASN A N 1
ATOM 735 C CA . ASN A 1 92 ? -17.635 10.718 13.056 1.00 96.06 92 ASN A CA 1
ATOM 736 C C . ASN A 1 92 ? -17.359 10.326 11.598 1.00 96.06 92 ASN A C 1
ATOM 738 O O . ASN A 1 92 ? -16.452 9.549 11.301 1.00 96.06 92 ASN A O 1
ATOM 742 N N . ARG A 1 93 ? -18.117 10.923 10.669 1.00 96.25 93 ARG A N 1
ATOM 743 C CA . ARG A 1 93 ? -18.023 10.635 9.229 1.00 96.25 93 ARG A CA 1
ATOM 744 C C . ARG A 1 93 ? -16.611 10.827 8.669 1.00 96.25 93 ARG A C 1
ATOM 746 O O . ARG A 1 93 ? -16.186 10.015 7.852 1.00 96.25 93 ARG A O 1
ATOM 753 N N . SER A 1 94 ? -15.889 11.859 9.101 1.00 97.06 94 SER A N 1
ATOM 754 C CA . SER A 1 94 ? -14.534 12.147 8.616 1.00 97.06 94 SER A CA 1
ATOM 755 C C . SER A 1 94 ? -13.538 11.089 9.082 1.00 97.06 94 SER A C 1
ATOM 757 O O . SER A 1 94 ? -12.782 10.563 8.270 1.00 97.06 94 SER A O 1
ATOM 759 N N . LEU A 1 95 ? -13.581 10.708 10.363 1.00 96.00 95 LEU A N 1
ATOM 760 C CA . LEU A 1 95 ? -12.739 9.626 10.883 1.00 96.00 95 LEU A CA 1
ATOM 761 C C . LEU A 1 95 ? -13.076 8.292 10.217 1.00 96.00 95 LEU A C 1
ATOM 763 O O . LEU A 1 95 ? -12.171 7.543 9.850 1.00 96.00 95 LEU A O 1
ATOM 767 N N . LYS A 1 96 ? -14.367 8.011 10.005 1.00 96.06 96 LYS A N 1
ATOM 768 C CA . LYS A 1 96 ? -14.814 6.820 9.281 1.00 96.06 96 LYS A CA 1
ATOM 769 C C . LYS A 1 96 ? -14.249 6.778 7.865 1.00 96.06 96 LYS A C 1
ATOM 771 O O . LYS A 1 96 ? -13.708 5.752 7.476 1.00 96.06 96 LYS A O 1
ATOM 776 N N . LEU A 1 97 ? -14.324 7.889 7.130 1.00 97.56 97 LEU A N 1
ATOM 777 C CA . LEU A 1 97 ? -13.799 7.987 5.768 1.00 97.56 97 LEU A CA 1
ATOM 778 C C . LEU A 1 97 ? -12.280 7.776 5.732 1.00 97.56 97 LEU A C 1
ATOM 780 O O . LEU A 1 97 ? -11.796 6.960 4.955 1.00 97.56 97 LEU A O 1
ATOM 784 N N . LEU A 1 98 ? -11.532 8.448 6.612 1.00 97.44 98 LEU A N 1
ATOM 785 C CA . LEU A 1 98 ? -10.075 8.298 6.696 1.00 97.44 98 LEU A CA 1
ATOM 786 C C . LEU A 1 98 ? -9.652 6.870 7.066 1.00 97.44 98 LEU A C 1
ATOM 788 O O . LEU A 1 98 ? -8.607 6.407 6.621 1.00 97.44 98 LEU A O 1
ATOM 792 N N . SER A 1 99 ? -10.475 6.149 7.831 1.00 97.88 99 SER A N 1
ATOM 793 C CA . SER A 1 99 ? -10.200 4.768 8.253 1.00 97.88 99 SER A CA 1
ATOM 794 C C . SER A 1 99 ? -10.155 3.764 7.098 1.00 97.88 99 SER A C 1
ATOM 796 O O . SER A 1 99 ? -9.619 2.673 7.275 1.00 97.88 99 SER A O 1
ATOM 798 N N . HIS A 1 100 ? -10.673 4.116 5.918 1.00 98.00 100 HIS A N 1
ATOM 799 C CA . HIS A 1 100 ? -10.515 3.297 4.714 1.00 98.00 100 HIS A CA 1
ATOM 800 C C . HIS A 1 100 ? -9.057 3.259 4.219 1.00 98.00 100 HIS A C 1
ATOM 802 O O . HIS A 1 100 ? -8.673 2.328 3.514 1.00 98.00 100 HIS A O 1
ATOM 808 N N . THR A 1 101 ? -8.208 4.207 4.628 1.00 97.69 101 THR A N 1
ATOM 809 C CA . THR A 1 101 ? -6.763 4.148 4.380 1.00 97.69 101 THR A CA 1
ATOM 810 C C . THR A 1 101 ? -6.071 3.423 5.542 1.00 97.69 101 THR A C 1
ATOM 812 O O . THR A 1 101 ? -6.078 3.940 6.666 1.00 97.69 101 THR A O 1
ATOM 815 N N . PRO A 1 102 ? -5.401 2.275 5.310 1.00 97.31 102 PRO A N 1
ATOM 816 C CA . PRO A 1 102 ? -4.814 1.464 6.384 1.00 97.31 102 PRO A CA 1
ATOM 817 C C . PRO A 1 102 ? -3.845 2.226 7.299 1.00 97.31 102 PRO A C 1
ATOM 819 O O . PRO A 1 102 ? -3.807 1.987 8.506 1.00 97.31 102 PRO A O 1
ATOM 822 N N . LEU A 1 103 ? -3.088 3.180 6.744 1.00 97.38 103 LEU A N 1
ATOM 823 C CA . LEU A 1 103 ? -2.153 4.004 7.511 1.00 97.38 103 LEU A CA 1
ATOM 824 C C . LEU A 1 103 ? -2.868 4.881 8.554 1.00 97.38 103 LEU A C 1
ATOM 826 O O . LEU A 1 103 ? -2.448 4.916 9.711 1.00 97.38 103 LEU A O 1
ATOM 830 N N . TYR A 1 104 ? -3.969 5.542 8.179 1.00 98.06 104 TYR A N 1
ATOM 831 C CA . TYR A 1 104 ? -4.764 6.341 9.117 1.00 98.06 104 TYR A CA 1
ATOM 832 C C . TYR A 1 104 ? -5.468 5.462 10.144 1.00 98.06 104 TYR A C 1
ATOM 834 O O . TYR A 1 104 ? -5.473 5.795 11.326 1.00 98.06 104 TYR A O 1
ATOM 842 N N . LEU A 1 105 ? -5.990 4.304 9.733 1.00 98.19 105 LEU A N 1
ATOM 843 C CA . LEU A 1 105 ? -6.585 3.362 10.676 1.00 98.19 105 LEU A CA 1
ATOM 844 C C . LEU A 1 105 ? -5.573 2.902 11.733 1.00 98.19 105 LEU A C 1
ATOM 846 O O . LEU A 1 105 ? -5.872 2.921 12.927 1.00 98.19 105 LEU A O 1
ATOM 8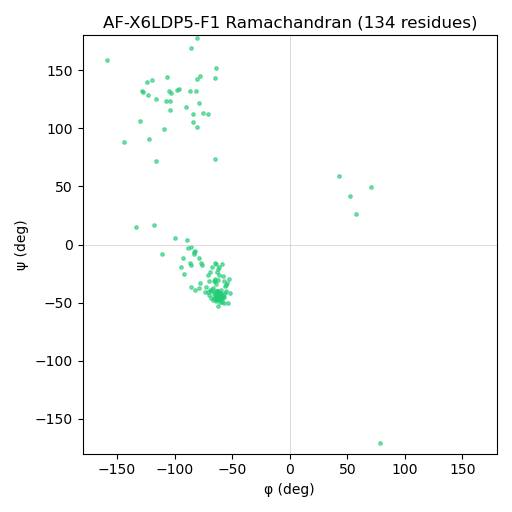50 N N . ARG A 1 106 ? -4.347 2.557 11.316 1.00 97.81 106 ARG A N 1
ATOM 851 C CA . ARG A 1 106 ? -3.251 2.221 12.236 1.00 97.81 106 ARG A CA 1
ATOM 852 C C . ARG A 1 106 ? -2.948 3.367 13.198 1.00 97.81 106 ARG A C 1
ATOM 854 O O . ARG A 1 106 ? -2.767 3.109 14.387 1.00 97.81 106 ARG A O 1
ATOM 861 N N . LEU A 1 107 ? -2.916 4.604 12.705 1.00 97.44 107 LEU A N 1
ATOM 862 C CA . LEU A 1 107 ? -2.727 5.790 13.538 1.00 97.44 107 LEU A CA 1
ATOM 863 C C . LEU A 1 107 ? -3.854 5.935 14.573 1.00 97.44 107 LEU A C 1
ATOM 865 O O . LEU A 1 107 ? -3.572 6.121 15.752 1.00 97.44 107 LEU A O 1
ATOM 869 N N . PHE A 1 108 ? -5.119 5.771 14.181 1.00 96.25 108 PHE A N 1
ATOM 870 C CA . PHE A 1 108 ? -6.251 5.835 15.113 1.00 96.25 108 PHE A CA 1
ATOM 871 C C . PHE A 1 108 ? -6.201 4.731 16.172 1.00 96.25 108 PHE A C 1
ATOM 873 O O . PHE A 1 108 ? -6.469 4.992 17.348 1.00 96.25 108 PHE A O 1
ATOM 880 N N . CYS A 1 109 ? -5.817 3.512 15.787 1.00 96.06 109 CYS A N 1
ATOM 881 C CA . CYS A 1 109 ? -5.587 2.415 16.722 1.00 96.06 109 CYS A CA 1
ATOM 882 C C . CYS A 1 109 ? -4.461 2.736 17.717 1.00 96.06 109 CYS A C 1
ATOM 884 O O . CYS A 1 109 ? -4.591 2.478 18.915 1.00 96.06 109 CYS A O 1
ATOM 886 N N . TYR A 1 110 ? -3.361 3.316 17.237 1.00 95.12 110 TYR A N 1
ATOM 887 C CA . TYR A 1 110 ? -2.246 3.741 18.076 1.00 95.12 110 TYR A CA 1
ATOM 888 C C . TYR A 1 110 ? -2.662 4.821 19.081 1.00 95.12 110 TYR A C 1
ATOM 890 O O . TYR A 1 110 ? -2.491 4.623 20.283 1.00 95.12 110 TYR A O 1
ATOM 898 N N . LEU A 1 111 ? -3.286 5.904 18.608 1.00 91.12 111 LEU A N 1
ATOM 899 C CA . LEU A 1 111 ? -3.757 7.005 19.452 1.00 91.12 111 LEU A CA 1
ATOM 900 C C . LEU A 1 111 ? -4.786 6.527 20.481 1.00 91.12 111 LEU A C 1
ATOM 902 O O . LEU A 1 111 ? -4.673 6.841 21.657 1.00 91.12 111 LEU A O 1
ATOM 906 N N . SER A 1 112 ? -5.722 5.661 20.087 1.00 90.44 112 SER A N 1
ATOM 907 C CA . SER A 1 112 ? -6.724 5.117 21.017 1.00 90.44 112 SER A CA 1
ATOM 908 C C . SER A 1 112 ? -6.115 4.249 22.121 1.00 90.44 112 SER A C 1
ATOM 910 O O . SER A 1 112 ? -6.647 4.199 23.229 1.00 90.44 112 SER A O 1
ATOM 912 N N . ARG A 1 113 ? -5.002 3.557 21.841 1.00 87.81 113 ARG A N 1
ATOM 913 C CA . ARG A 1 113 ? -4.244 2.825 22.865 1.00 87.81 113 ARG A CA 1
ATOM 914 C C . ARG A 1 113 ? -3.524 3.790 23.806 1.00 87.81 113 ARG A C 1
ATOM 916 O O . ARG A 1 113 ? -3.507 3.555 25.013 1.00 87.81 113 ARG A O 1
ATOM 923 N N . GLN A 1 114 ? -2.949 4.865 23.266 1.00 82.06 114 GLN A N 1
ATOM 924 C CA . GLN A 1 114 ? -2.287 5.896 24.063 1.00 82.06 114 GLN A CA 1
ATOM 925 C C . GLN A 1 114 ? -3.261 6.656 24.961 1.00 82.06 114 GLN A C 1
ATOM 927 O O . GLN A 1 114 ? -2.952 6.807 26.134 1.00 82.06 114 GLN A O 1
ATOM 932 N N . ASP A 1 115 ? -4.447 7.028 24.469 1.00 72.75 115 ASP A N 1
ATOM 933 C CA . ASP A 1 115 ? -5.518 7.673 25.248 1.00 72.75 115 ASP A CA 1
ATOM 934 C C . ASP A 1 115 ? -5.887 6.885 26.519 1.00 72.75 115 ASP A C 1
ATOM 936 O O . ASP A 1 115 ? -6.329 7.434 27.525 1.00 72.75 115 ASP A O 1
ATOM 940 N N . LYS A 1 116 ? -5.722 5.562 26.494 1.00 64.31 116 LYS A N 1
ATOM 941 C CA . LYS A 1 116 ? -5.962 4.724 27.670 1.00 64.31 116 LYS A CA 1
ATOM 942 C C . LYS A 1 116 ? -4.764 4.700 28.619 1.00 64.31 116 LYS A C 1
ATOM 944 O O . LYS A 1 116 ? -4.950 4.739 29.832 1.00 64.31 116 LYS A O 1
ATOM 949 N N . LEU A 1 117 ? -3.546 4.654 28.076 1.00 56.59 117 LEU A N 1
ATOM 950 C CA . LEU A 1 117 ? -2.313 4.760 28.864 1.00 56.59 117 LEU A CA 1
ATOM 951 C C . LEU A 1 117 ? -2.179 6.153 29.511 1.00 56.59 117 LEU A C 1
ATOM 953 O O . LEU A 1 117 ? -1.643 6.271 30.612 1.00 56.59 117 LEU A O 1
ATOM 957 N N . SER A 1 118 ? -2.705 7.194 28.862 1.00 51.41 118 SER A N 1
ATOM 958 C CA . SER A 1 118 ? -2.771 8.571 29.355 1.00 51.41 118 SER A CA 1
ATOM 959 C C . SER A 1 118 ? -3.818 8.764 30.445 1.00 51.41 118 SER A C 1
ATOM 961 O O . SER A 1 118 ? -3.527 9.409 31.447 1.00 51.41 118 SER A O 1
ATOM 963 N N . LEU A 1 119 ? -4.997 8.147 30.320 1.00 47.56 119 LEU A N 1
ATOM 964 C CA . LEU A 1 119 ? -5.995 8.113 31.396 1.00 47.56 119 LEU A CA 1
ATOM 965 C C . LEU A 1 119 ? -5.486 7.375 32.646 1.00 47.56 119 LEU A C 1
ATOM 967 O O . LEU A 1 119 ? -5.955 7.657 33.744 1.00 47.56 119 LEU A O 1
ATOM 971 N N . SER A 1 120 ? -4.501 6.477 32.508 1.00 49.47 120 SER A N 1
ATOM 972 C CA . SER A 1 120 ? -3.789 5.893 33.655 1.00 49.47 120 SER A CA 1
ATOM 973 C C . SER A 1 120 ? -2.610 6.729 34.173 1.00 49.47 120 SER A C 1
ATOM 975 O O . SER A 1 120 ? -2.187 6.508 35.299 1.00 49.47 120 SER A O 1
ATOM 977 N N . ASN A 1 121 ? -2.092 7.687 33.393 1.00 46.22 121 ASN A N 1
ATOM 978 C CA . ASN A 1 121 ? -0.935 8.525 33.727 1.00 46.22 121 ASN A CA 1
ATOM 979 C C . ASN A 1 121 ? -1.148 9.950 33.175 1.00 46.22 121 ASN A C 1
ATOM 981 O O . ASN A 1 121 ? -0.754 10.246 32.044 1.00 46.22 121 ASN A O 1
ATOM 985 N N . GLY A 1 122 ? -1.781 10.830 33.960 1.00 47.41 122 GLY A N 1
ATOM 986 C CA . GLY A 1 122 ? -2.175 12.193 33.566 1.00 47.41 122 GLY A CA 1
ATOM 987 C C . GLY A 1 122 ? -1.012 13.152 33.263 1.00 47.41 122 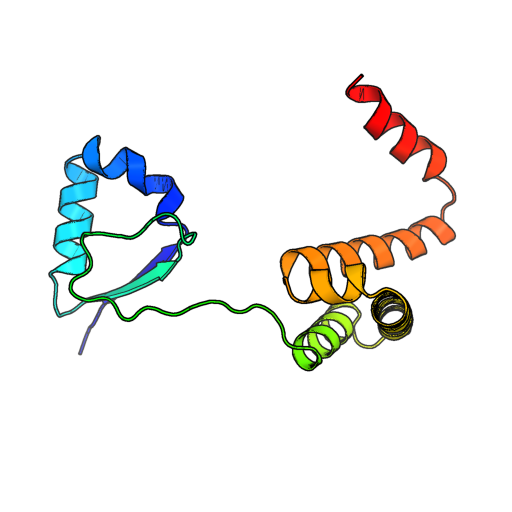GLY A C 1
ATOM 988 O O . GLY A 1 122 ? -0.727 14.037 34.060 1.00 47.41 122 GLY A O 1
ATOM 989 N N . LYS A 1 123 ? -0.329 12.982 32.123 1.00 52.34 123 LYS A N 1
ATOM 990 C CA . LYS A 1 123 ? 0.872 13.758 31.739 1.00 52.34 123 LYS A CA 1
ATOM 991 C C . LYS A 1 123 ? 0.892 14.293 30.296 1.00 52.34 123 LYS A C 1
ATOM 993 O O . LYS A 1 123 ? 1.946 14.682 29.802 1.00 52.34 123 LYS A O 1
ATOM 998 N N . TRP A 1 124 ? -0.242 14.316 29.595 1.00 52.28 124 TRP A N 1
ATOM 999 C CA . TRP A 1 124 ? -0.251 14.636 28.156 1.00 52.28 124 TRP A CA 1
ATOM 1000 C C . TRP A 1 124 ? -0.452 16.107 27.816 1.00 52.28 124 TRP A C 1
ATOM 1002 O O . TRP A 1 124 ? 0.075 16.537 26.790 1.00 52.28 124 TRP A O 1
ATOM 1012 N N . ASP A 1 125 ? -1.087 16.890 28.689 1.00 53.75 125 ASP A N 1
ATOM 1013 C CA . ASP A 1 125 ? -1.231 18.333 28.459 1.00 53.75 125 ASP A CA 1
ATOM 1014 C C . ASP A 1 125 ? 0.133 19.037 28.392 1.00 53.75 125 ASP A C 1
ATOM 1016 O O . ASP A 1 125 ? 0.287 20.021 27.682 1.00 53.75 125 ASP A O 1
ATOM 1020 N N . GLU A 1 126 ? 1.166 18.483 29.031 1.00 52.06 126 GLU A N 1
ATOM 1021 C CA . GLU A 1 126 ? 2.514 19.056 29.036 1.00 52.06 126 GLU A CA 1
ATOM 1022 C C . GLU A 1 126 ? 3.353 18.628 27.814 1.00 52.06 126 GLU A C 1
ATOM 1024 O O . GLU A 1 126 ? 4.093 19.432 27.247 1.00 52.06 126 GLU A O 1
ATOM 1029 N N . MET A 1 127 ? 3.212 17.381 27.341 1.00 53.53 127 MET A N 1
ATOM 1030 C CA . MET A 1 127 ? 4.009 16.861 26.214 1.00 53.53 127 MET A CA 1
ATOM 1031 C C . MET A 1 127 ? 3.508 17.337 24.844 1.00 53.53 127 MET A C 1
ATOM 1033 O O . MET A 1 127 ? 4.321 17.633 23.966 1.00 53.53 127 MET A O 1
ATOM 1037 N N . LEU A 1 128 ? 2.187 17.443 24.649 1.00 54.06 128 LEU A N 1
ATOM 1038 C CA . LEU A 1 128 ? 1.611 17.965 23.402 1.00 54.06 128 LEU A CA 1
ATOM 1039 C C . LEU A 1 128 ? 1.913 19.460 23.235 1.00 54.06 128 LEU A C 1
ATOM 1041 O O . LEU A 1 128 ? 2.284 19.888 22.142 1.00 54.06 128 LEU A O 1
ATOM 1045 N N . PHE A 1 129 ? 1.855 20.228 24.325 1.00 54.25 129 PHE A N 1
ATOM 1046 C CA . PHE A 1 129 ? 2.187 21.653 24.319 1.00 54.25 129 PHE A CA 1
ATOM 1047 C C . PHE A 1 129 ? 3.670 21.893 23.993 1.00 54.25 129 PHE A C 1
ATOM 1049 O O . PHE A 1 129 ? 3.994 22.742 23.164 1.00 54.25 129 PHE A O 1
ATOM 1056 N N . GLN A 1 130 ? 4.584 21.091 24.555 1.00 52.28 130 GLN A N 1
ATOM 1057 C CA . GLN A 1 130 ? 6.018 21.207 24.258 1.00 52.28 130 GLN A CA 1
ATOM 1058 C C . GLN A 1 130 ? 6.396 20.764 22.838 1.00 52.28 130 GLN A C 1
ATOM 1060 O O . GLN A 1 130 ? 7.333 21.312 22.258 1.00 52.28 130 GLN A O 1
ATOM 1065 N N . SER A 1 131 ? 5.685 19.793 22.260 1.00 53.06 131 SER A N 1
ATOM 1066 C CA . SER A 1 131 ? 5.942 19.356 20.883 1.00 53.06 131 SER A CA 1
ATOM 1067 C C . SER A 1 131 ? 5.467 20.377 19.848 1.00 53.06 131 SER A C 1
ATOM 1069 O O . SER A 1 131 ? 6.125 20.533 18.823 1.00 53.06 131 SER A O 1
ATOM 1071 N N . TYR A 1 132 ? 4.346 21.063 20.095 1.00 47.75 132 TYR A N 1
ATOM 1072 C CA . TYR A 1 132 ? 3.814 22.075 19.174 1.00 47.75 132 TYR A CA 1
ATOM 1073 C C . TYR A 1 132 ? 4.567 23.410 19.258 1.00 47.75 132 TYR A C 1
ATOM 1075 O O . TYR A 1 132 ? 4.764 24.060 18.236 1.00 47.75 132 TYR A O 1
ATOM 1083 N N . MET A 1 133 ? 5.057 23.791 20.441 1.00 52.16 133 MET A N 1
ATOM 1084 C CA . MET A 1 133 ? 5.786 25.052 20.645 1.00 52.16 133 MET A CA 1
ATOM 1085 C C . MET A 1 133 ? 7.290 24.965 20.337 1.00 52.16 133 MET A C 1
ATOM 1087 O O . MET A 1 133 ? 7.986 25.963 20.438 1.00 52.16 133 MET A O 1
ATOM 1091 N N . ARG A 1 134 ? 7.826 23.794 19.961 1.00 48.00 134 ARG A N 1
ATOM 1092 C CA . ARG A 1 134 ? 9.232 23.662 19.519 1.00 48.00 134 ARG A CA 1
ATOM 1093 C C . ARG A 1 134 ? 9.465 24.012 18.052 1.00 48.00 134 ARG A C 1
ATOM 1095 O O . ARG A 1 134 ? 10.612 24.037 17.613 1.00 48.00 134 ARG A O 1
ATOM 1102 N N . HIS A 1 135 ? 8.395 24.255 17.304 1.00 49.91 135 HIS A N 1
ATOM 1103 C CA . HIS A 1 135 ? 8.452 24.616 15.891 1.00 49.91 135 HIS A CA 1
ATOM 1104 C C . HIS A 1 135 ? 7.881 26.013 15.597 1.00 49.91 135 HIS A C 1
ATOM 1106 O O . HIS A 1 135 ? 7.644 26.326 14.432 1.00 49.91 135 HIS A O 1
ATOM 1112 N N . TYR A 1 136 ? 7.728 26.847 16.633 1.00 43.41 136 TYR A N 1
ATOM 1113 C CA . TYR A 1 136 ? 7.487 28.288 16.535 1.00 43.41 136 TYR A CA 1
ATOM 1114 C C . TYR A 1 136 ? 8.499 29.054 17.383 1.00 43.41 136 TYR A C 1
ATOM 1116 O O . TYR A 1 136 ? 8.774 28.594 18.512 1.00 43.41 136 TYR A O 1
#

Secondary structure (DSSP, 8-state):
--PEEEEE--GGGTHHHHTT-HHHHHHHHHHHH-TTEEEEE---TT---TTSSS----------HHHHHHHHHHHTTT-HHHHHHHHHHHT-HHHHHHTTSHHHHHHHHHHHHHHHHHHHS--HHHHHHHHHGGG-

Solvent-accessible surface area (backbone atoms only — not comparable to full-atom values): 8157 Å² total; per-residue (Å²): 138,88,66,48,80,46,80,43,78,50,48,52,81,46,58,82,46,36,85,78,30,67,66,58,40,51,50,51,45,53,53,55,70,36,87,56,45,47,79,48,73,42,54,55,95,90,42,78,71,83,64,50,74,84,69,88,86,81,82,88,85,62,46,50,78,66,49,44,52,52,48,42,30,60,77,48,72,68,38,73,65,30,59,52,51,52,49,56,29,73,77,29,70,67,56,41,58,48,34,26,38,65,69,51,34,52,48,53,55,51,50,58,53,46,58,53,57,35,75,75,46,91,60,59,79,62,53,57,52,54,63,63,54,71,81,107

Sequenc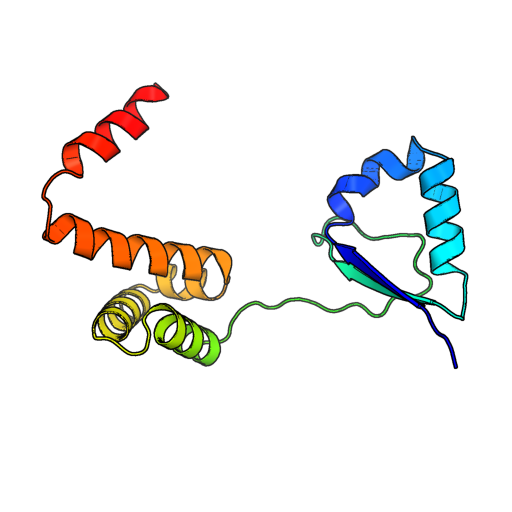e (136 aa):
MNGLLLLLDGFDEIANEIEKNPKLKAWLQHCTSNENYSIITTSRPNAMCEYLSNPRMLNVIGFQSQDIQNYINAYFKNNNESSTLMKKLNNNRSLKLLSHTPLYLRLFCYLSRQDKLSLSNGKWDEMLFQSYMRHY

pLDDT: mean 85.91, std 16.02, range [43.41, 98.19]

InterPro domains:
  IPR007111 NACHT nucleoside triphosphatase [PF05729] (4-78)
  IPR027417 P-loop containing nucleoside triphosphate hydrolase [G3DSA:3.40.50.300] (1-54)

Organism: Reticulomyxa filosa (NCBI:txid46433)

Radius of gyration: 21.98 Å; Cα contacts (8 Å, |Δi|>4): 97; chains: 1; bounding box: 44×53×56 Å

Nearest PDB structures (foldseek):
  7alv-assembly1_A  TM=7.024E-01  e=4.776E-02  Homo sapiens
  7wbu-assembly1_A  TM=6.926E-01  e=1.609E-01  Bos taurus
  7wbt-assembly1_B  TM=7.399E-01  e=4.476E-01  Bos taurus

Mean predicted aligned error: 8.96 Å